Protein AF-A0A2H9UMS1-F1 (afdb_monomer)

Solvent-accessible surface area (backbone atoms only — not comparable to full-atom values): 6587 Å² total; per-residue (Å²): 130,55,74,70,54,53,55,50,30,41,54,51,19,50,54,52,42,53,52,30,58,74,71,72,51,51,44,48,60,50,15,50,76,70,78,39,59,53,57,53,44,47,34,22,61,67,51,54,52,60,69,65,58,48,50,46,53,56,43,35,78,71,72,45,63,55,56,33,74,78,68,67,44,50,80,96,42,70,93,51,54,75,67,53,40,51,50,52,57,51,51,74,71,52,54,70,71,59,40,51,51,53,52,52,50,51,52,54,54,49,54,58,62,72,72,108

Mean predicted aligned error: 10.24 Å

Secondary structure (DSSP, 8-state):
--HHHHHHHHHHHHHHHHHHHHTT--HHHHHHHTT--TTHHHHHHTT---HHHHHHHHHHTTT--HHHHHH---GGGTT--HHHHHHHHHHHHS-HHHHHHHHHHHHHHHHHHHT-

Organism: NCBI:txid2053287

Sequence (116 aa):
MSENSENLAIEISGRFKQELERNRLKAKSLSREIDAHENTLGNYVRNKVPDQWVYLAKLHEKGIDIRFVLLGIDPDFSGLTSEESLLLKAYRQIKPESQEALLNLSRVMAKDAEGK

Foldseek 3Di:
DDPVLLVVLQVQLVVLVVVCVVVVHDQQVVCVVVVHDSCQSVCSNVSNDDSVVSVLVVVVVVVDDVCCVPPVQDPVQPPHDPVRVVVVVVLVPDDPVVVVVVVVVVVVVVVVVVVD

pLDDT: mean 90.2, std 9.91, range [50.84, 98.06]

Nearest PDB structures (foldseek):
  8tac-assembly2_B  TM=6.750E-01  e=5.245E-01  synthetic construct
  4i6u-assembly1_A  TM=6.902E-01  e=8.114E-01  Enterobacter sp. RFL1396
  1y9q-assembly1_A-2  TM=6.896E-01  e=8.114E-01  Vibrio cholerae
  4ghj-assembly1_A  TM=6.499E-01  e=8.114E-01  Vibrio vulnificus CMCP6
  4pu7-assembly1_B  TM=6.323E-01  e=1.611E+00  Shewanella oneidensis MR-1

Structure (mmCIF, N/CA/C/O backbone):
data_AF-A0A2H9UMS1-F1
#
_entry.id   AF-A0A2H9UMS1-F1
#
loop_
_atom_site.group_PDB
_atom_site.id
_atom_site.type_symbol
_atom_site.label_atom_id
_atom_site.label_alt_id
_atom_site.label_comp_id
_atom_site.label_asym_id
_atom_site.label_entity_id
_atom_site.label_seq_id
_atom_site.pdbx_PDB_ins_code
_atom_site.Cartn_x
_atom_site.Cartn_y
_atom_site.Cartn_z
_atom_site.occupancy
_atom_site.B_iso_or_equiv
_atom_site.auth_seq_id
_atom_site.auth_comp_id
_atom_site.auth_asym_id
_atom_site.auth_atom_id
_atom_site.pdbx_PDB_model_num
ATOM 1 N N . MET A 1 1 ? 14.222 16.383 -14.273 1.00 59.34 1 MET A N 1
ATOM 2 C CA . MET A 1 1 ? 13.629 16.237 -12.926 1.00 59.34 1 MET A CA 1
ATOM 3 C C . MET A 1 1 ? 14.538 16.915 -11.913 1.00 59.34 1 MET A C 1
ATOM 5 O O . MET A 1 1 ? 15.720 17.033 -12.199 1.00 59.34 1 MET A O 1
ATOM 9 N N . SER A 1 2 ? 14.018 17.416 -10.787 1.00 76.62 2 SER A N 1
ATOM 10 C CA . SER A 1 2 ? 14.890 17.924 -9.715 1.00 76.62 2 SER A CA 1
ATOM 11 C C . SER A 1 2 ? 15.626 16.767 -9.035 1.00 76.62 2 SER A C 1
ATOM 13 O O . SER A 1 2 ? 15.069 15.675 -8.949 1.00 76.62 2 SER A O 1
ATOM 15 N N . GLU A 1 3 ? 16.823 17.018 -8.504 1.00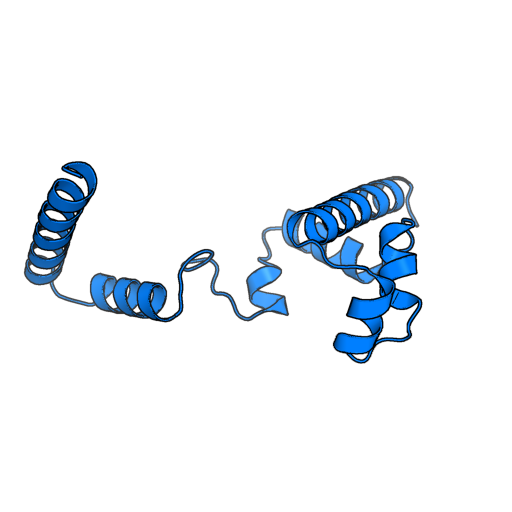 78.62 3 GLU A N 1
ATOM 16 C CA . GLU A 1 3 ? 17.639 16.040 -7.759 1.00 78.62 3 GLU A CA 1
ATOM 17 C C . GLU A 1 3 ? 16.835 15.329 -6.652 1.00 78.62 3 GLU A C 1
ATOM 19 O O . GLU A 1 3 ? 16.864 14.108 -6.517 1.00 78.62 3 GLU A O 1
ATOM 24 N N . ASN A 1 4 ? 15.984 16.075 -5.940 1.00 81.50 4 ASN A N 1
ATOM 25 C CA . ASN A 1 4 ? 15.090 15.517 -4.922 1.00 81.50 4 ASN A CA 1
ATOM 26 C C . ASN A 1 4 ? 14.076 14.494 -5.486 1.00 81.50 4 ASN A C 1
ATOM 28 O O . ASN A 1 4 ? 13.705 13.530 -4.824 1.00 81.50 4 ASN A O 1
ATOM 32 N N . SER A 1 5 ? 13.617 14.685 -6.725 1.00 87.12 5 SER A N 1
ATOM 33 C CA . SER A 1 5 ? 12.667 13.764 -7.368 1.00 87.12 5 SER A CA 1
ATOM 34 C C . SER A 1 5 ? 13.339 12.461 -7.809 1.00 87.12 5 SER A C 1
ATOM 36 O O . SER A 1 5 ? 12.700 11.414 -7.798 1.00 87.12 5 SER A O 1
ATOM 38 N N . GLU A 1 6 ? 14.621 12.523 -8.167 1.00 90.00 6 GLU A N 1
ATOM 39 C CA . GLU A 1 6 ? 15.414 11.357 -8.558 1.00 90.00 6 GLU A CA 1
ATOM 40 C C . GLU A 1 6 ? 15.747 10.473 -7.348 1.00 90.00 6 GLU A C 1
ATOM 42 O O . GLU A 1 6 ? 15.545 9.260 -7.397 1.00 90.00 6 GLU A O 1
ATOM 47 N N . ASN A 1 7 ? 16.121 11.082 -6.219 1.00 94.44 7 ASN A N 1
ATOM 48 C CA . ASN A 1 7 ? 16.319 10.359 -4.958 1.00 94.44 7 ASN A CA 1
ATOM 49 C C . ASN A 1 7 ? 15.041 9.637 -4.504 1.00 94.44 7 ASN A C 1
ATOM 51 O O . ASN A 1 7 ? 15.082 8.461 -4.141 1.00 94.44 7 ASN A O 1
ATOM 55 N N . LEU A 1 8 ? 13.890 10.311 -4.594 1.00 94.50 8 LEU A N 1
ATOM 56 C CA . LEU A 1 8 ? 12.604 9.713 -4.242 1.00 94.50 8 LEU A CA 1
ATOM 57 C C . LEU A 1 8 ? 12.228 8.554 -5.182 1.00 94.50 8 LEU A C 1
ATOM 59 O O . LEU A 1 8 ? 11.718 7.532 -4.727 1.00 94.50 8 LEU A O 1
ATOM 63 N N . ALA A 1 9 ? 12.523 8.659 -6.481 1.00 95.75 9 ALA A N 1
ATOM 64 C CA . ALA A 1 9 ? 12.321 7.564 -7.431 1.00 95.75 9 ALA A CA 1
ATOM 65 C C . ALA A 1 9 ? 13.154 6.320 -7.065 1.00 95.75 9 ALA A 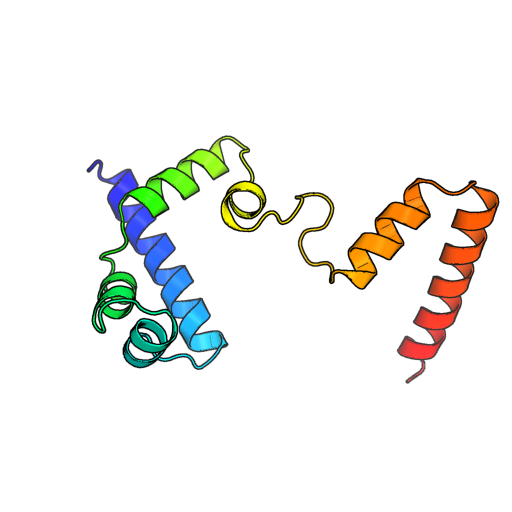C 1
ATOM 67 O O . ALA A 1 9 ? 12.636 5.199 -7.098 1.00 95.75 9 ALA A O 1
ATOM 68 N N . ILE A 1 10 ? 14.414 6.514 -6.656 1.00 96.81 10 ILE A N 1
ATOM 69 C CA . ILE A 1 10 ? 15.290 5.436 -6.177 1.00 96.81 10 ILE A CA 1
ATOM 70 C C . ILE A 1 10 ? 14.698 4.790 -4.919 1.00 96.81 10 ILE A C 1
ATOM 72 O O . ILE A 1 10 ? 14.565 3.567 -4.867 1.00 96.81 10 ILE A O 1
ATOM 76 N N . GLU A 1 11 ? 14.261 5.577 -3.936 1.00 96.81 11 GLU A N 1
ATOM 77 C CA . GLU A 1 11 ? 13.650 5.045 -2.712 1.00 96.81 11 GLU A CA 1
ATOM 78 C C . GLU A 1 11 ? 12.380 4.229 -3.005 1.00 96.81 11 GLU A C 1
ATOM 80 O O . GLU A 1 11 ? 12.209 3.116 -2.501 1.00 96.81 11 GLU A O 1
ATOM 85 N N . ILE A 1 12 ? 11.489 4.748 -3.858 1.00 96.94 12 ILE A N 1
ATOM 86 C CA . ILE A 1 12 ? 10.269 4.037 -4.260 1.00 96.94 12 ILE A CA 1
ATOM 87 C C . ILE A 1 12 ? 10.624 2.723 -4.968 1.00 96.94 12 ILE A C 1
ATOM 89 O O . ILE A 1 12 ? 10.049 1.683 -4.643 1.00 96.94 12 ILE A O 1
ATOM 93 N N . SER A 1 13 ? 11.588 2.735 -5.891 1.00 97.56 13 SER A N 1
ATOM 94 C CA . SER A 1 13 ? 12.033 1.514 -6.570 1.00 97.56 13 SER A CA 1
ATOM 95 C C . SER A 1 13 ? 12.633 0.479 -5.613 1.00 97.56 13 SER A C 1
ATOM 97 O O . SER A 1 13 ? 12.375 -0.716 -5.767 1.00 97.56 13 SER A O 1
ATOM 99 N N . GLY A 1 14 ? 13.361 0.927 -4.583 1.00 98.00 14 GLY A N 1
ATOM 100 C CA . GLY A 1 14 ? 13.901 0.074 -3.527 1.00 98.00 14 GLY A CA 1
ATOM 101 C C . GLY A 1 14 ? 12.797 -0.611 -2.724 1.00 98.00 14 GLY A C 1
ATOM 102 O O . GLY A 1 14 ? 12.825 -1.832 -2.569 1.00 98.00 14 GLY A O 1
ATOM 103 N N . ARG A 1 15 ? 11.776 0.146 -2.297 1.00 97.62 15 ARG A N 1
ATOM 104 C CA . ARG A 1 15 ? 10.590 -0.406 -1.614 1.00 97.62 15 ARG A CA 1
ATOM 105 C C . ARG A 1 15 ? 9.825 -1.391 -2.496 1.00 97.62 15 ARG A C 1
ATOM 107 O O . ARG A 1 15 ? 9.446 -2.463 -2.034 1.00 97.62 15 ARG A O 1
ATOM 114 N N . PHE A 1 16 ? 9.644 -1.064 -3.776 1.00 97.62 16 PHE A N 1
ATOM 115 C CA . PHE A 1 16 ? 8.998 -1.962 -4.733 1.00 97.62 16 PHE A CA 1
ATOM 116 C C . PHE A 1 16 ? 9.770 -3.279 -4.884 1.00 97.62 16 PHE A C 1
ATOM 118 O O . PHE A 1 16 ? 9.181 -4.357 -4.825 1.00 97.62 16 PHE A O 1
ATOM 125 N N . LYS A 1 17 ? 11.099 -3.208 -5.016 1.00 98.00 17 LYS A N 1
ATOM 126 C CA . LYS A 1 17 ? 11.964 -4.389 -5.086 1.00 98.00 17 LYS A CA 1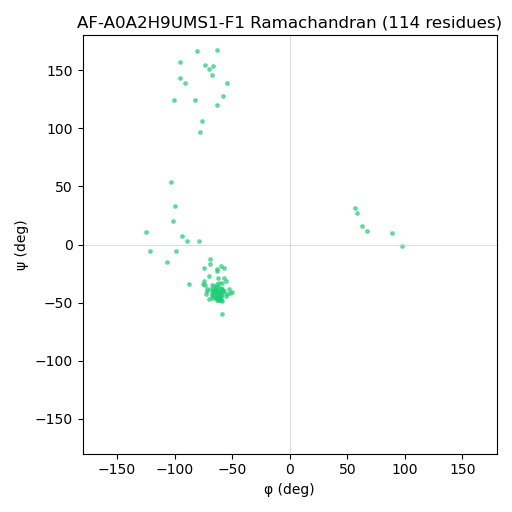
ATOM 127 C C . LYS A 1 17 ? 11.859 -5.246 -3.821 1.00 98.00 17 LYS A C 1
ATOM 129 O O . LYS A 1 17 ? 11.684 -6.456 -3.937 1.00 98.00 17 LYS A O 1
ATOM 134 N N . GLN A 1 18 ? 11.928 -4.625 -2.644 1.00 98.06 18 GLN A N 1
ATOM 135 C CA . GLN A 1 18 ? 11.791 -5.318 -1.363 1.00 98.06 18 GLN A CA 1
ATOM 136 C C . GL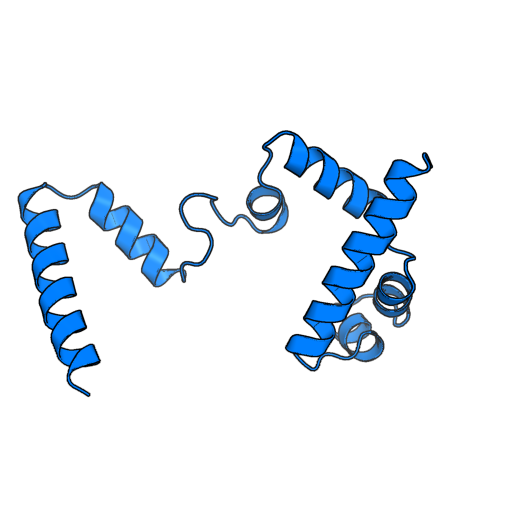N A 1 18 ? 10.462 -6.075 -1.277 1.00 98.06 18 GLN A C 1
ATOM 138 O O . GLN A 1 18 ? 10.430 -7.204 -0.789 1.00 98.06 18 GLN A O 1
ATOM 143 N N . GLU A 1 19 ? 9.373 -5.487 -1.781 1.00 97.81 19 GLU A N 1
ATOM 144 C CA . GLU A 1 19 ? 8.069 -6.137 -1.700 1.00 97.81 19 GLU A CA 1
ATOM 145 C C . GLU A 1 19 ? 7.915 -7.320 -2.671 1.00 97.81 19 GLU A C 1
ATOM 147 O O . GLU A 1 19 ? 7.326 -8.352 -2.333 1.00 97.81 19 GLU A O 1
ATOM 152 N N . LEU A 1 20 ? 8.524 -7.238 -3.859 1.00 97.56 20 LEU A N 1
ATOM 153 C CA . LEU A 1 20 ? 8.622 -8.399 -4.747 1.00 97.56 20 LEU A CA 1
ATOM 154 C C . LEU A 1 20 ? 9.398 -9.545 -4.085 1.00 97.56 20 LEU A C 1
ATOM 156 O O . LEU A 1 20 ? 8.965 -10.695 -4.145 1.00 97.56 20 LEU A O 1
ATOM 160 N N . GLU A 1 21 ? 10.520 -9.239 -3.429 1.00 97.38 21 GLU A N 1
ATOM 161 C CA . GLU A 1 21 ? 11.344 -10.232 -2.732 1.00 97.38 21 GLU A CA 1
ATOM 162 C C . GLU A 1 21 ? 10.586 -10.886 -1.570 1.00 97.38 21 GLU A C 1
ATOM 164 O O . GLU A 1 21 ? 10.567 -12.117 -1.465 1.00 97.38 21 GLU A O 1
ATOM 169 N N . ARG A 1 22 ? 9.893 -10.090 -0.746 1.00 97.06 22 ARG A N 1
ATOM 170 C CA . ARG A 1 22 ? 9.087 -10.577 0.384 1.00 97.06 22 ARG A CA 1
ATOM 171 C C . ARG A 1 22 ? 7.984 -11.539 -0.062 1.00 97.06 22 ARG A C 1
ATOM 173 O O . ARG A 1 22 ? 7.767 -12.554 0.598 1.00 97.06 22 ARG A O 1
ATOM 180 N N . ASN A 1 23 ? 7.343 -11.268 -1.198 1.00 96.69 23 ASN A N 1
ATOM 181 C CA . ASN A 1 23 ? 6.293 -12.121 -1.766 1.00 96.69 23 ASN A CA 1
ATOM 182 C C . ASN A 1 23 ? 6.822 -13.211 -2.714 1.00 96.69 23 ASN A C 1
ATOM 184 O O . ASN A 1 23 ? 6.034 -13.956 -3.293 1.00 96.69 23 ASN A O 1
ATOM 188 N N . ARG A 1 24 ? 8.148 -13.332 -2.881 1.00 96.94 24 ARG A N 1
ATOM 189 C CA . ARG A 1 24 ? 8.797 -14.282 -3.807 1.00 96.94 24 ARG A CA 1
ATOM 190 C C . ARG A 1 24 ? 8.330 -14.125 -5.264 1.00 96.94 24 ARG A C 1
ATOM 192 O O . ARG A 1 24 ? 8.321 -15.092 -6.028 1.00 96.94 24 ARG A O 1
ATOM 199 N N . LEU A 1 25 ? 7.977 -12.905 -5.664 1.00 97.44 25 LEU A N 1
ATOM 200 C CA . LEU A 1 25 ? 7.510 -12.566 -7.006 1.00 97.44 25 LEU A CA 1
ATOM 201 C C . LEU A 1 25 ? 8.684 -12.167 -7.907 1.00 97.44 25 LEU A C 1
ATOM 203 O O . LEU A 1 25 ? 9.590 -11.436 -7.509 1.00 97.44 25 LEU A O 1
ATOM 207 N N . LYS A 1 26 ? 8.662 -12.614 -9.168 1.00 96.62 26 LYS A N 1
ATOM 208 C CA . LYS A 1 26 ? 9.659 -12.224 -10.176 1.00 96.62 26 LYS A CA 1
ATOM 209 C C . LYS A 1 26 ? 9.085 -11.136 -11.077 1.00 96.62 26 LYS A C 1
ATOM 211 O O . LYS A 1 26 ? 8.088 -11.357 -11.753 1.00 96.62 26 LYS A O 1
ATOM 216 N N . ALA A 1 27 ? 9.769 -9.995 -11.182 1.00 96.69 27 ALA A N 1
ATOM 217 C CA . ALA A 1 27 ? 9.293 -8.835 -11.947 1.00 96.69 27 ALA A CA 1
ATOM 218 C C . ALA A 1 27 ? 8.878 -9.165 -13.396 1.00 96.69 27 ALA A C 1
ATOM 220 O O . ALA A 1 27 ? 7.860 -8.673 -13.875 1.00 96.69 27 ALA A O 1
ATOM 221 N N . LYS A 1 28 ? 9.642 -10.013 -14.101 1.00 95.25 28 LYS A N 1
ATOM 222 C CA . LYS A 1 28 ? 9.343 -10.391 -15.492 1.00 95.25 28 LYS A CA 1
ATOM 223 C C . LYS A 1 28 ? 8.069 -11.235 -15.622 1.00 95.25 28 LYS A C 1
ATOM 225 O O . LYS A 1 28 ? 7.298 -10.995 -16.546 1.00 95.25 28 LYS A O 1
ATOM 230 N N . SER A 1 29 ? 7.862 -12.220 -14.741 1.00 96.00 29 SER A N 1
ATOM 231 C CA . SER A 1 29 ? 6.642 -13.043 -14.781 1.00 96.00 29 SER A CA 1
ATOM 232 C C . SER A 1 29 ? 5.439 -12.211 -14.359 1.00 96.00 29 SER A C 1
ATOM 234 O O . SER A 1 29 ? 4.478 -12.129 -15.114 1.00 96.00 29 SER A O 1
ATOM 236 N N . LEU A 1 3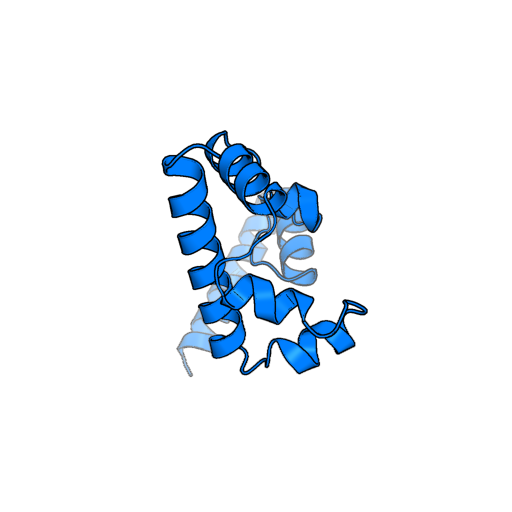0 ? 5.579 -11.465 -13.259 1.00 97.38 30 LEU A N 1
ATOM 237 C CA . LEU A 1 30 ? 4.524 -10.610 -12.736 1.00 97.38 30 LEU A CA 1
ATOM 238 C C . LEU A 1 30 ? 4.086 -9.556 -13.755 1.00 97.38 30 LEU A C 1
ATOM 240 O O . LEU A 1 30 ? 2.900 -9.305 -13.881 1.00 97.38 30 LEU A O 1
ATOM 244 N N . SER A 1 31 ? 5.019 -8.987 -14.533 1.00 97.38 31 SER A N 1
ATOM 245 C CA . SER A 1 31 ? 4.673 -8.041 -15.607 1.00 97.38 31 SER A CA 1
ATOM 246 C C . SER A 1 31 ? 3.664 -8.653 -16.584 1.00 97.38 31 SER A C 1
ATOM 248 O O . SER A 1 31 ? 2.695 -7.997 -16.935 1.00 97.38 31 SER A O 1
ATOM 250 N N . ARG A 1 32 ? 3.868 -9.913 -16.989 1.00 95.62 32 ARG A N 1
ATOM 251 C CA . ARG A 1 32 ? 2.955 -10.619 -17.900 1.00 95.62 32 ARG A CA 1
ATOM 252 C C . ARG A 1 32 ? 1.637 -10.982 -17.221 1.00 95.62 32 ARG A C 1
ATOM 254 O O . ARG A 1 32 ? 0.603 -10.898 -17.861 1.00 95.62 32 ARG A O 1
ATOM 261 N N . GLU A 1 33 ? 1.688 -11.383 -15.952 1.00 96.75 33 GLU A N 1
ATOM 262 C CA . GLU A 1 33 ? 0.505 -11.746 -15.156 1.00 96.75 33 GLU A CA 1
ATOM 263 C C . GLU A 1 33 ? -0.463 -10.570 -14.964 1.00 96.75 33 GLU A C 1
AT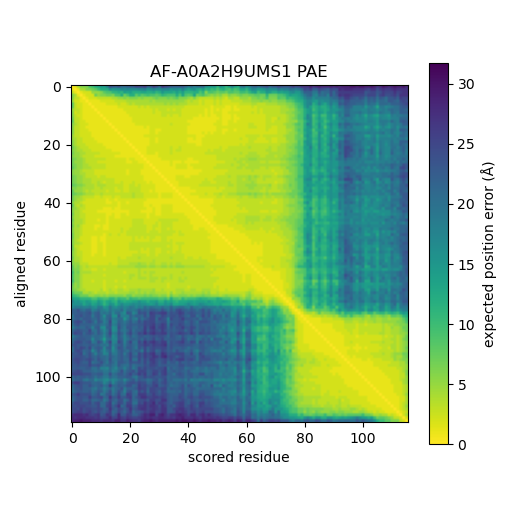OM 265 O O . GLU A 1 33 ? -1.661 -10.794 -14.833 1.00 96.75 33 GLU A O 1
ATOM 270 N N . ILE A 1 34 ? 0.043 -9.331 -14.970 1.00 95.75 34 ILE A N 1
ATOM 271 C CA . ILE A 1 34 ? -0.763 -8.107 -14.827 1.00 95.75 34 ILE A CA 1
ATOM 272 C C . ILE A 1 34 ? -1.021 -7.383 -16.160 1.00 95.75 34 ILE A C 1
ATOM 274 O O . ILE A 1 34 ? -1.278 -6.180 -16.162 1.00 95.75 34 ILE A O 1
ATOM 278 N N . ASP A 1 35 ? -0.886 -8.080 -17.293 1.00 96.19 35 ASP A N 1
ATOM 279 C CA . ASP A 1 35 ? -1.088 -7.536 -18.646 1.00 96.19 35 ASP A CA 1
ATOM 280 C C . ASP A 1 35 ? -0.185 -6.336 -19.004 1.00 96.19 35 ASP A C 1
ATOM 282 O O . ASP A 1 35 ? -0.502 -5.504 -19.857 1.00 96.19 35 ASP A O 1
ATOM 286 N N . ALA A 1 36 ? 0.993 -6.245 -18.383 1.00 95.88 36 ALA A N 1
ATOM 287 C CA . ALA A 1 36 ? 2.017 -5.270 -18.731 1.00 95.88 36 ALA A CA 1
ATOM 288 C C . ALA A 1 36 ? 3.054 -5.863 -19.699 1.00 95.88 36 ALA A C 1
ATOM 290 O O . ALA A 1 36 ? 3.317 -7.067 -19.747 1.00 95.88 36 ALA A O 1
ATOM 291 N N . HIS A 1 37 ? 3.732 -4.986 -20.444 1.00 96.75 37 HIS A N 1
ATOM 292 C CA . HIS A 1 37 ? 4.893 -5.392 -21.234 1.00 96.75 37 HIS A CA 1
ATOM 293 C C . HIS A 1 37 ? 5.937 -6.092 -20.340 1.00 96.75 37 HIS A C 1
ATOM 295 O O . HIS A 1 37 ? 6.219 -5.638 -19.233 1.00 96.75 37 HIS A O 1
ATOM 301 N N . GLU A 1 38 ? 6.56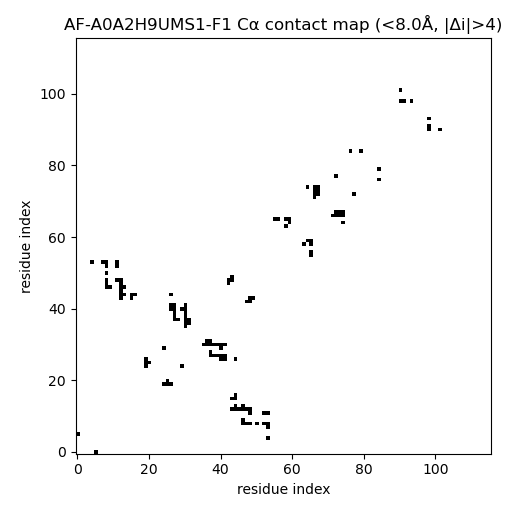8 -7.171 -20.820 1.00 95.12 38 GLU A N 1
ATOM 302 C CA . GLU A 1 38 ? 7.397 -8.072 -19.989 1.00 95.12 38 GLU A CA 1
ATOM 303 C C . GLU A 1 38 ? 8.568 -7.398 -19.246 1.00 95.12 38 GLU A C 1
ATOM 305 O O . GLU A 1 38 ? 9.099 -7.937 -18.275 1.00 95.12 38 GLU A O 1
ATOM 310 N N . ASN A 1 39 ? 8.978 -6.218 -19.710 1.00 95.25 39 ASN A N 1
ATOM 311 C CA . ASN A 1 39 ? 10.082 -5.439 -19.154 1.00 95.25 39 ASN A CA 1
ATOM 312 C C . ASN A 1 39 ? 9.632 -4.317 -18.207 1.00 95.25 39 ASN A C 1
ATOM 314 O O . ASN A 1 39 ? 10.494 -3.676 -17.608 1.00 95.25 39 ASN A O 1
ATOM 318 N N . THR A 1 40 ? 8.327 -4.072 -18.058 1.00 97.19 40 THR A N 1
ATOM 319 C CA . THR A 1 40 ? 7.779 -2.937 -17.303 1.00 97.19 40 THR A CA 1
ATOM 320 C C . THR A 1 40 ? 8.228 -2.958 -15.847 1.00 97.19 40 THR A C 1
ATOM 322 O O . THR A 1 40 ? 8.960 -2.066 -15.423 1.00 97.19 40 THR A O 1
ATOM 325 N N . LEU A 1 41 ? 7.905 -4.010 -15.088 1.00 97.31 41 LEU A N 1
ATOM 326 C CA . LEU A 1 41 ? 8.311 -4.072 -13.679 1.00 97.31 41 LEU A CA 1
ATOM 327 C C . LEU A 1 41 ? 9.826 -4.268 -13.531 1.00 97.31 41 LEU A C 1
ATOM 329 O O . LEU A 1 41 ? 10.424 -3.818 -12.557 1.00 97.31 41 LEU A O 1
ATOM 333 N N . GLY A 1 42 ? 10.477 -4.890 -14.521 1.00 97.00 42 GLY A N 1
ATOM 334 C CA . GLY A 1 42 ? 11.937 -4.997 -14.563 1.00 97.00 42 GLY A CA 1
ATOM 335 C C . GLY A 1 42 ? 12.632 -3.635 -14.667 1.00 97.00 42 GLY A C 1
ATOM 336 O O . GLY A 1 42 ? 13.705 -3.454 -14.098 1.00 97.00 42 GLY A O 1
ATOM 337 N N . ASN A 1 43 ? 12.027 -2.666 -15.359 1.00 97.25 43 ASN A N 1
ATOM 338 C CA . ASN A 1 43 ? 12.500 -1.284 -15.377 1.00 97.25 43 ASN A CA 1
ATOM 339 C C . ASN A 1 43 ? 12.330 -0.625 -14.007 1.00 97.25 43 ASN A C 1
ATOM 341 O O . ASN A 1 43 ? 13.262 0.023 -13.535 1.00 97.25 43 ASN A O 1
ATOM 345 N N . TYR A 1 44 ? 11.198 -0.858 -13.342 1.00 97.31 44 TYR A N 1
ATOM 346 C CA . TYR A 1 44 ? 10.916 -0.276 -12.027 1.00 97.31 44 TYR A CA 1
ATOM 347 C C . TYR A 1 44 ? 11.934 -0.738 -10.984 1.00 97.31 44 TYR A C 1
ATOM 349 O O . TYR A 1 44 ? 12.475 0.089 -10.266 1.00 97.31 44 TYR A O 1
ATOM 357 N N . VAL A 1 45 ? 12.300 -2.025 -10.982 1.00 96.44 45 VAL A N 1
ATOM 358 C CA . VAL A 1 45 ? 13.357 -2.581 -10.111 1.00 96.44 45 VAL A CA 1
ATOM 359 C C . VAL A 1 45 ? 14.751 -1.993 -10.400 1.00 96.44 45 VAL A C 1
ATOM 361 O O . VAL A 1 45 ? 15.629 -2.042 -9.544 1.00 96.44 45 VAL A O 1
ATOM 364 N N . ARG A 1 46 ? 14.979 -1.430 -11.595 1.00 95.75 46 ARG A N 1
ATOM 365 C CA . ARG A 1 46 ? 16.241 -0.781 -12.003 1.00 95.75 46 ARG A CA 1
ATOM 366 C C . ARG A 1 46 ? 16.181 0.745 -11.884 1.00 95.75 46 ARG A C 1
ATOM 368 O O . ARG A 1 46 ? 16.775 1.442 -12.706 1.00 95.75 46 ARG A O 1
ATOM 375 N N . ASN A 1 47 ? 15.442 1.254 -10.901 1.00 95.62 47 ASN A N 1
ATOM 376 C CA . ASN A 1 47 ? 15.290 2.681 -10.600 1.00 95.62 47 ASN A CA 1
ATOM 377 C C . ASN A 1 47 ? 14.633 3.507 -11.724 1.00 95.62 47 ASN A C 1
ATOM 379 O O . ASN A 1 47 ? 14.702 4.731 -11.711 1.00 95.62 47 ASN A O 1
ATOM 383 N N . LYS A 1 48 ? 13.979 2.862 -12.700 1.00 95.31 48 LYS A N 1
ATOM 384 C CA . LYS A 1 48 ? 13.249 3.533 -13.791 1.00 95.31 48 LYS A CA 1
ATOM 385 C C . LYS A 1 48 ? 11.746 3.484 -13.539 1.00 95.31 48 LYS A C 1
ATOM 387 O O . LYS A 1 48 ? 10.998 2.956 -14.362 1.00 95.31 48 LYS A O 1
ATOM 392 N N . VAL A 1 49 ? 11.323 3.949 -12.366 1.00 95.50 49 VAL A N 1
ATOM 393 C CA . VAL A 1 49 ? 9.898 4.063 -12.023 1.00 95.50 49 VAL A CA 1
ATOM 394 C C . VAL A 1 49 ? 9.253 5.236 -12.773 1.00 95.50 49 VAL A C 1
ATOM 396 O O . VAL A 1 49 ? 9.961 6.177 -13.133 1.00 95.50 49 VAL A O 1
ATOM 399 N N . PRO A 1 50 ? 7.934 5.212 -13.026 1.00 95.06 50 PRO A N 1
ATOM 400 C CA . PRO A 1 50 ? 7.246 6.326 -13.669 1.00 95.06 50 PRO A CA 1
ATOM 401 C C . PRO A 1 50 ? 7.220 7.571 -12.772 1.00 95.06 50 PRO A C 1
ATOM 403 O O . PRO A 1 50 ? 7.022 7.458 -11.560 1.00 95.06 50 PRO A O 1
ATOM 406 N N . ASP A 1 51 ? 7.299 8.762 -13.366 1.00 94.19 51 ASP A N 1
ATOM 407 C CA . ASP A 1 51 ? 7.208 10.044 -12.643 1.00 94.19 51 ASP A CA 1
ATOM 408 C C . ASP A 1 51 ? 5.905 10.168 -11.836 1.00 94.19 51 ASP A C 1
ATOM 410 O O . ASP A 1 51 ? 5.864 10.797 -10.778 1.00 94.19 51 ASP A O 1
ATOM 414 N N . GLN A 1 52 ? 4.837 9.506 -12.287 1.00 94.81 52 GLN A N 1
ATOM 415 C CA . GLN A 1 52 ? 3.554 9.452 -11.592 1.00 94.81 52 GLN A CA 1
ATOM 416 C C . GLN A 1 52 ? 3.677 8.851 -10.186 1.00 94.81 52 GLN A C 1
ATOM 418 O O . GLN A 1 52 ? 2.970 9.289 -9.283 1.00 94.81 52 GLN A O 1
ATOM 423 N N . TRP A 1 53 ? 4.587 7.899 -9.959 1.00 95.56 53 TRP A N 1
ATOM 424 C CA . TRP A 1 53 ? 4.828 7.345 -8.620 1.00 95.56 53 TRP A CA 1
ATOM 425 C C . TRP A 1 53 ? 5.439 8.393 -7.688 1.00 95.56 53 TRP A C 1
ATOM 427 O O . TRP A 1 53 ? 5.033 8.515 -6.533 1.00 95.56 53 TRP A O 1
ATOM 437 N N . VAL A 1 54 ? 6.363 9.201 -8.212 1.00 95.56 54 VAL A N 1
ATOM 438 C CA . VAL A 1 54 ? 6.964 10.326 -7.485 1.00 95.56 54 VAL A CA 1
ATOM 439 C C . VAL A 1 54 ? 5.904 11.384 -7.171 1.00 95.56 54 VAL A C 1
ATOM 441 O O . VAL A 1 54 ? 5.880 11.926 -6.067 1.00 95.56 54 VAL A O 1
ATOM 444 N N . TYR A 1 55 ? 4.995 11.669 -8.108 1.00 95.06 55 TYR A N 1
ATOM 445 C CA . TYR A 1 55 ? 3.880 12.587 -7.865 1.00 95.06 55 TYR A CA 1
ATOM 446 C C . TYR A 1 55 ? 2.936 12.082 -6.776 1.00 95.06 55 TYR A C 1
ATOM 448 O O . TYR A 1 55 ? 2.589 12.852 -5.885 1.00 95.06 55 TYR A O 1
ATOM 456 N N . LEU A 1 56 ? 2.572 10.800 -6.794 1.00 95.56 56 LEU A N 1
ATOM 457 C CA . LEU A 1 56 ? 1.741 10.195 -5.753 1.00 95.56 56 LEU A CA 1
ATOM 458 C C . LEU A 1 56 ? 2.419 10.270 -4.379 1.00 95.56 56 LEU A C 1
ATOM 460 O O . LEU A 1 56 ? 1.788 10.689 -3.413 1.00 95.56 56 LEU A O 1
ATOM 464 N N . ALA A 1 57 ? 3.714 9.964 -4.291 1.00 94.75 57 ALA A N 1
ATOM 465 C CA . ALA A 1 57 ? 4.463 10.104 -3.042 1.00 94.75 57 ALA A CA 1
ATOM 466 C C . ALA A 1 57 ? 4.446 11.553 -2.511 1.00 94.75 57 ALA A C 1
ATOM 468 O O . ALA A 1 57 ? 4.184 11.777 -1.333 1.00 94.75 57 ALA A O 1
ATOM 469 N N . LYS A 1 58 ? 4.610 12.553 -3.384 1.00 94.69 58 LYS A N 1
ATOM 470 C CA . LYS A 1 58 ? 4.516 13.971 -2.993 1.00 94.69 58 LYS A CA 1
ATOM 471 C C . LYS A 1 58 ? 3.107 14.395 -2.575 1.00 94.69 58 LYS A C 1
ATOM 473 O O . LYS A 1 58 ? 2.966 15.237 -1.694 1.00 94.69 58 LYS A O 1
ATOM 478 N N . LEU A 1 59 ? 2.058 13.844 -3.190 1.00 94.50 59 LEU A N 1
ATOM 479 C CA . LEU A 1 59 ? 0.678 14.070 -2.741 1.00 94.50 59 LEU A CA 1
ATOM 480 C C . LEU A 1 59 ? 0.464 13.487 -1.339 1.00 94.50 59 LEU A C 1
ATOM 482 O O . LEU A 1 59 ? -0.171 14.127 -0.500 1.00 94.50 59 LEU A O 1
ATOM 486 N N . HIS A 1 60 ? 1.052 12.322 -1.063 1.00 92.50 60 HIS A N 1
ATOM 487 C CA . HIS A 1 60 ? 1.016 11.717 0.263 1.00 92.50 60 HIS A CA 1
ATOM 488 C C . HIS A 1 60 ? 1.673 12.592 1.336 1.00 92.50 60 HIS A C 1
ATOM 490 O O . HIS A 1 60 ? 1.087 12.796 2.395 1.00 92.50 60 HIS A O 1
ATOM 496 N N . GLU A 1 61 ? 2.821 13.210 1.039 1.00 90.56 61 GLU A N 1
ATOM 497 C CA . GLU A 1 61 ? 3.476 14.183 1.933 1.00 90.56 61 GLU A CA 1
ATOM 498 C C . GLU A 1 61 ? 2.600 15.411 2.252 1.00 90.56 61 GLU A C 1
ATOM 500 O O . GLU A 1 61 ? 2.853 16.125 3.222 1.00 90.56 61 GLU A O 1
ATOM 505 N N . LYS A 1 62 ? 1.563 15.678 1.447 1.00 92.56 62 LYS A N 1
ATOM 506 C CA . LYS A 1 62 ? 0.566 16.735 1.689 1.00 92.56 62 LYS A CA 1
ATOM 507 C C . LYS A 1 62 ? -0.680 16.248 2.433 1.00 92.56 62 LYS A C 1
ATOM 509 O O . LYS A 1 62 ? -1.619 17.022 2.587 1.00 92.56 62 LYS A O 1
ATOM 514 N N . GLY A 1 63 ? -0.685 15.005 2.913 1.00 85.06 63 GLY A N 1
ATOM 515 C CA . GLY A 1 63 ? -1.781 14.424 3.689 1.00 85.06 63 GLY A CA 1
ATOM 516 C C . GLY A 1 63 ? -2.866 13.745 2.851 1.00 85.06 63 GLY A C 1
ATOM 517 O O . GLY A 1 63 ? -3.909 13.391 3.392 1.00 85.06 63 GLY A O 1
ATOM 518 N N . ILE A 1 64 ? -2.650 13.546 1.547 1.00 89.12 64 ILE A N 1
ATOM 519 C CA . ILE A 1 64 ? -3.585 12.794 0.701 1.00 89.12 64 ILE A CA 1
ATOM 520 C C . ILE A 1 64 ? -3.311 11.293 0.867 1.00 89.12 64 ILE A C 1
ATOM 522 O O . ILE A 1 64 ? -2.192 10.830 0.637 1.00 89.12 64 ILE A O 1
ATOM 526 N N . ASP A 1 65 ? -4.322 10.501 1.233 1.00 87.31 65 ASP A N 1
ATOM 527 C CA . ASP A 1 65 ? -4.168 9.043 1.275 1.00 87.31 65 ASP A CA 1
ATOM 528 C C . ASP A 1 65 ? -4.243 8.450 -0.141 1.00 87.31 65 ASP A C 1
ATOM 530 O O . ASP A 1 65 ? -5.307 8.194 -0.703 1.00 87.31 65 ASP A O 1
ATOM 534 N N . ILE A 1 66 ? -3.075 8.214 -0.729 1.00 91.25 66 ILE A N 1
ATOM 535 C CA . ILE A 1 66 ? -2.923 7.582 -2.040 1.00 91.25 66 ILE A CA 1
ATOM 536 C C . ILE A 1 66 ? -3.445 6.144 -2.101 1.00 91.25 66 ILE A C 1
ATOM 538 O O . ILE A 1 66 ? -3.791 5.688 -3.188 1.00 91.25 66 ILE A O 1
ATOM 542 N N . ARG A 1 67 ? -3.545 5.423 -0.977 1.00 87.50 67 ARG A N 1
ATOM 543 C CA . ARG A 1 67 ? -4.133 4.073 -0.954 1.00 87.50 67 ARG A CA 1
ATOM 544 C C . ARG A 1 67 ? -5.638 4.159 -1.157 1.00 87.50 67 ARG A C 1
ATOM 546 O O . ARG A 1 67 ? -6.177 3.378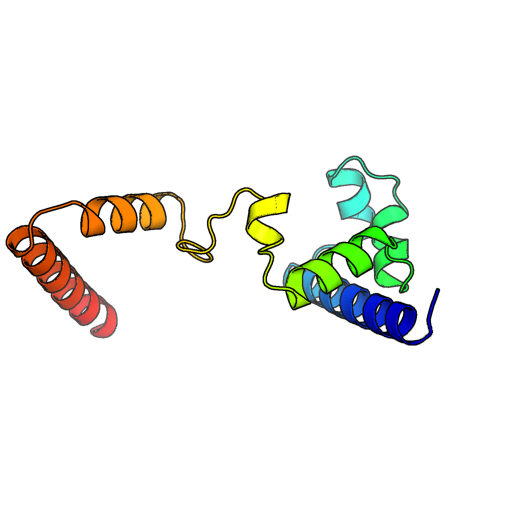 -1.930 1.00 87.50 67 ARG A O 1
ATOM 553 N N . PHE A 1 68 ? -6.295 5.145 -0.548 1.00 86.31 68 PHE A N 1
ATOM 554 C CA . PHE A 1 68 ? -7.701 5.427 -0.831 1.00 86.31 68 PHE A CA 1
ATOM 555 C C . PHE A 1 68 ? -7.902 5.813 -2.298 1.00 86.31 68 PHE A C 1
ATOM 557 O O . PHE A 1 68 ? -8.757 5.249 -2.973 1.00 86.31 68 PHE A O 1
ATOM 564 N N . VAL A 1 69 ? -7.066 6.715 -2.822 1.00 89.12 69 VAL A N 1
ATOM 565 C CA . VAL A 1 69 ? -7.168 7.177 -4.217 1.00 89.12 69 VAL A CA 1
ATOM 566 C C . VAL A 1 69 ? -6.985 6.036 -5.225 1.00 89.12 69 VAL A C 1
ATOM 568 O O . VAL A 1 69 ? -7.723 5.970 -6.203 1.00 89.12 69 VAL A O 1
ATOM 571 N N . LEU A 1 70 ? -6.004 5.153 -5.014 1.00 90.12 70 LEU A N 1
ATOM 572 C CA . LEU A 1 70 ? -5.671 4.091 -5.972 1.00 90.12 70 LEU A CA 1
ATOM 573 C C . LEU A 1 70 ? -6.478 2.806 -5.772 1.00 90.12 70 LEU A C 1
ATOM 575 O O . LEU A 1 70 ? -6.736 2.102 -6.743 1.00 90.12 70 LEU A O 1
ATOM 579 N N . LEU A 1 71 ? -6.820 2.472 -4.526 1.00 86.62 71 LEU A N 1
ATOM 580 C CA . LEU A 1 71 ? -7.354 1.159 -4.149 1.00 86.62 71 LEU A CA 1
ATOM 581 C C . LEU A 1 71 ? -8.745 1.239 -3.504 1.00 86.62 71 LEU A C 1
ATOM 583 O O . LEU A 1 71 ? -9.327 0.201 -3.207 1.00 86.62 71 LEU A O 1
ATOM 587 N N . GLY A 1 72 ? -9.272 2.439 -3.238 1.00 82.69 72 GLY A N 1
ATOM 588 C CA . GLY A 1 72 ? -10.538 2.626 -2.521 1.00 82.69 72 GLY A CA 1
ATOM 589 C C . GLY A 1 72 ? -10.490 2.195 -1.053 1.00 82.69 72 GLY A C 1
ATOM 590 O O . GLY A 1 72 ? -11.535 2.081 -0.416 1.00 82.69 72 GLY A O 1
ATOM 591 N N . ILE A 1 73 ? -9.293 1.936 -0.511 1.00 77.94 73 ILE A N 1
ATOM 592 C CA . ILE A 1 73 ? -9.113 1.530 0.884 1.00 77.94 73 ILE A CA 1
ATOM 593 C C . ILE A 1 73 ? -9.286 2.767 1.749 1.00 77.94 73 ILE A C 1
ATOM 595 O O . ILE A 1 73 ? -8.424 3.646 1.767 1.00 77.94 73 ILE A O 1
ATOM 599 N N . ASP A 1 74 ? -10.422 2.833 2.431 1.00 76.00 74 ASP A N 1
ATOM 600 C CA . ASP A 1 74 ? -10.735 3.913 3.353 1.00 76.00 74 ASP A CA 1
ATOM 601 C C . ASP A 1 74 ? -9.645 3.987 4.451 1.00 76.00 74 ASP A C 1
ATOM 603 O O . ASP A 1 74 ? -9.303 2.954 5.048 1.00 76.00 74 ASP A O 1
ATOM 607 N N . PRO A 1 75 ? -9.050 5.176 4.687 1.00 67.25 75 PRO A N 1
ATOM 608 C CA . PRO A 1 75 ? -7.969 5.350 5.651 1.00 67.25 75 PRO A CA 1
ATOM 609 C C . PRO A 1 75 ? -8.344 4.869 7.055 1.00 67.25 75 PRO A C 1
ATOM 611 O O . PRO A 1 75 ? -7.480 4.348 7.763 1.00 67.25 75 PRO A O 1
ATOM 614 N N . ASP A 1 76 ? -9.623 4.968 7.428 1.00 66.94 76 ASP A N 1
ATOM 615 C CA . ASP A 1 76 ? -10.133 4.528 8.728 1.00 66.94 76 ASP A CA 1
ATOM 616 C C . ASP A 1 76 ? -10.126 2.997 8.894 1.00 66.94 76 ASP A C 1
ATOM 618 O O . ASP A 1 76 ? -10.305 2.497 10.009 1.00 66.94 76 ASP A O 1
ATOM 622 N N . PHE A 1 77 ? -9.914 2.254 7.803 1.00 62.78 77 PHE A N 1
ATOM 623 C CA . PHE A 1 77 ? -9.969 0.792 7.740 1.00 62.78 77 PHE A CA 1
ATOM 624 C C . PHE A 1 77 ? -8.686 0.164 7.176 1.00 62.78 77 PHE A C 1
ATOM 626 O O . PHE A 1 77 ? -8.651 -1.029 6.869 1.00 62.78 77 PHE A O 1
ATOM 633 N N . SER A 1 78 ? -7.607 0.938 7.021 1.00 61.62 78 SER A N 1
ATOM 634 C CA . SER A 1 78 ? -6.380 0.415 6.421 1.00 61.62 78 SER A CA 1
ATOM 635 C C . SER A 1 78 ? -5.778 -0.710 7.278 1.00 61.62 78 SER A C 1
ATOM 637 O O . SER A 1 78 ? -5.428 -0.486 8.436 1.00 61.62 78 SER A O 1
ATOM 639 N N . GLY A 1 79 ? -5.649 -1.908 6.698 1.00 64.62 79 GLY A N 1
ATOM 640 C CA . GLY A 1 79 ? -5.162 -3.113 7.383 1.00 64.62 79 GLY A CA 1
ATOM 641 C C . GLY A 1 79 ? -6.256 -4.053 7.899 1.00 64.62 79 GLY A C 1
ATOM 642 O O . GLY A 1 79 ? -5.911 -5.100 8.435 1.00 64.62 79 GLY A O 1
ATOM 643 N N . LEU A 1 80 ? -7.534 -3.710 7.714 1.00 73.69 80 LEU A N 1
ATOM 644 C CA . LEU A 1 80 ? -8.667 -4.576 8.035 1.00 73.69 80 LEU A CA 1
ATOM 645 C C . LEU A 1 80 ? -9.128 -5.361 6.796 1.00 73.69 80 LEU A C 1
ATOM 647 O O . LEU A 1 80 ? -9.152 -4.835 5.680 1.00 73.69 80 LEU A O 1
ATOM 651 N N . THR A 1 81 ? -9.537 -6.612 6.987 1.00 78.25 81 THR A N 1
ATOM 652 C CA . THR A 1 81 ? -10.308 -7.384 6.004 1.00 78.25 81 THR A CA 1
ATOM 653 C C . THR A 1 81 ? -11.670 -6.724 5.747 1.00 78.25 81 THR A C 1
ATOM 655 O O . THR A 1 81 ? -12.103 -5.817 6.471 1.00 78.25 81 THR A O 1
ATOM 658 N N . SER A 1 82 ? -12.380 -7.159 4.702 1.00 65.94 82 SER A N 1
ATOM 659 C CA . SER A 1 82 ? -13.737 -6.668 4.424 1.00 65.94 82 SER A CA 1
ATOM 660 C C . SER A 1 82 ? -14.689 -6.951 5.592 1.00 65.94 82 SER A C 1
ATOM 662 O O . SER A 1 82 ? -15.505 -6.100 5.950 1.00 65.94 82 SER A O 1
ATOM 664 N N . GLU A 1 83 ? -14.537 -8.107 6.232 1.00 79.25 83 GLU A N 1
ATOM 665 C CA . GLU A 1 83 ? -15.291 -8.537 7.404 1.00 79.25 83 GLU A CA 1
ATOM 666 C C . GLU A 1 83 ? -14.966 -7.676 8.630 1.00 79.25 83 GLU A C 1
ATOM 668 O O . GLU A 1 83 ? -15.875 -7.193 9.307 1.00 79.25 83 GLU A O 1
ATOM 673 N N . GLU A 1 84 ? -13.684 -7.419 8.890 1.00 82.56 84 GLU A N 1
ATOM 674 C CA . GLU A 1 84 ? -13.237 -6.554 9.989 1.00 82.56 84 GLU A CA 1
ATOM 675 C C . GLU A 1 84 ? -13.705 -5.103 9.801 1.00 82.56 84 GLU A C 1
ATOM 677 O O . GLU A 1 84 ? -14.119 -4.445 10.760 1.00 82.56 84 GLU A O 1
ATOM 682 N N . SER A 1 85 ? -13.724 -4.619 8.558 1.00 76.88 85 SER A N 1
ATOM 683 C CA . SER A 1 85 ? -14.222 -3.282 8.225 1.00 76.88 85 SER A CA 1
ATOM 684 C C . SER A 1 85 ? -15.726 -3.158 8.467 1.00 76.88 85 SER A C 1
ATOM 686 O O . SER A 1 85 ? -16.195 -2.182 9.062 1.00 76.88 85 SER A O 1
ATOM 688 N N . LEU A 1 86 ? -16.495 -4.170 8.052 1.00 83.06 86 LEU A N 1
ATOM 689 C CA . LEU A 1 86 ? -17.933 -4.241 8.301 1.00 83.06 86 LEU A CA 1
ATOM 690 C C . LEU A 1 86 ? -18.237 -4.300 9.804 1.00 83.06 86 LEU A C 1
ATOM 692 O O . LEU A 1 86 ? -19.107 -3.566 10.280 1.00 83.06 86 LEU A O 1
ATOM 696 N N . LEU A 1 87 ? -17.500 -5.130 10.548 1.00 88.56 87 LEU A N 1
ATOM 697 C CA . LEU A 1 87 ? -17.634 -5.258 11.996 1.00 88.56 87 LEU A CA 1
ATOM 698 C C . LEU A 1 87 ? -17.364 -3.923 12.699 1.00 88.56 87 LEU A C 1
ATOM 700 O O . LEU A 1 87 ? -18.168 -3.492 13.526 1.00 88.56 87 LEU A O 1
ATOM 704 N N . LEU A 1 88 ? -16.276 -3.234 12.341 1.00 86.19 88 LEU A N 1
ATOM 705 C CA . LEU A 1 88 ? -15.921 -1.942 12.926 1.00 86.19 88 LEU A CA 1
ATOM 706 C C . LEU A 1 88 ? -16.967 -0.864 12.608 1.00 86.19 88 LEU A C 1
ATOM 708 O O . LEU A 1 88 ? -17.342 -0.080 13.486 1.00 86.19 88 LEU A O 1
ATOM 712 N N . LYS A 1 89 ? -17.480 -0.840 11.372 1.00 84.25 89 LYS A N 1
ATOM 713 C CA . LYS A 1 89 ? -18.542 0.088 10.963 1.00 84.25 89 LYS A CA 1
ATOM 714 C C . LYS A 1 89 ? -19.828 -0.148 11.755 1.00 84.25 89 LYS A C 1
ATOM 716 O O . LYS A 1 89 ? -20.410 0.814 12.250 1.00 84.25 89 LYS A O 1
ATOM 721 N N . ALA A 1 90 ? -20.244 -1.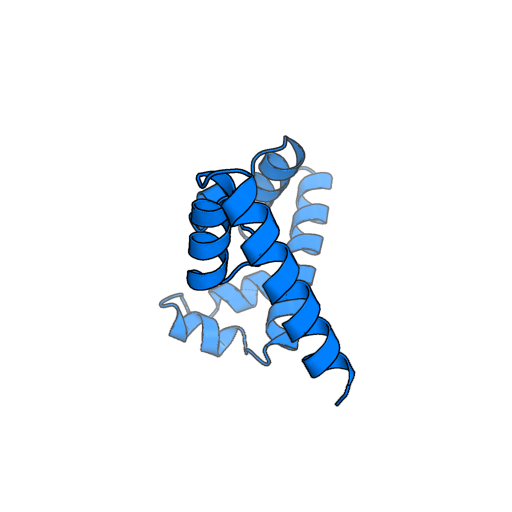406 11.910 1.00 90.56 90 ALA A N 1
ATOM 722 C CA . ALA A 1 90 ? -21.417 -1.764 12.703 1.00 90.56 90 ALA A CA 1
ATOM 723 C C . ALA A 1 90 ? -21.227 -1.391 14.182 1.00 90.56 90 ALA A C 1
ATOM 725 O O . ALA A 1 90 ? -22.086 -0.735 14.769 1.00 90.56 90 ALA A O 1
ATOM 726 N N . TYR A 1 91 ? -20.068 -1.718 14.761 1.00 93.69 91 TYR A N 1
ATOM 727 C CA . TYR A 1 91 ? -19.722 -1.388 16.144 1.00 93.69 91 TYR A CA 1
ATOM 728 C C . TYR A 1 91 ? -19.848 0.115 16.445 1.00 93.69 91 TYR A C 1
ATOM 730 O O . TYR A 1 91 ? -20.416 0.495 17.466 1.00 93.69 91 TYR A O 1
ATOM 738 N N . ARG A 1 92 ? -19.392 0.997 15.547 1.00 89.69 92 ARG A N 1
ATOM 739 C CA . ARG A 1 92 ? -19.471 2.458 15.750 1.00 89.69 92 ARG A CA 1
ATOM 740 C C . ARG A 1 92 ? -20.899 3.026 15.698 1.00 89.69 92 ARG A C 1
ATOM 742 O O . ARG A 1 92 ? -21.098 4.155 16.133 1.00 89.69 92 ARG A O 1
ATOM 749 N N . GLN A 1 93 ? -21.873 2.283 15.166 1.00 92.62 93 GLN A N 1
ATOM 750 C CA . GLN A 1 93 ? -23.249 2.757 14.946 1.00 92.62 93 GLN A CA 1
ATOM 751 C C . GLN A 1 93 ? -24.281 2.172 15.924 1.00 92.62 93 GLN A C 1
ATOM 753 O O . GLN A 1 93 ? -25.395 2.688 16.015 1.00 92.62 93 GLN A O 1
ATOM 758 N N . ILE A 1 94 ? -23.944 1.100 16.644 1.00 95.50 94 ILE A N 1
ATOM 759 C CA . ILE A 1 94 ? -24.823 0.495 17.656 1.00 95.50 94 ILE A CA 1
ATOM 760 C C . ILE A 1 94 ? -24.776 1.259 18.987 1.00 95.50 94 ILE A C 1
ATOM 762 O O . ILE A 1 94 ? -23.909 2.099 19.223 1.00 95.50 94 ILE A O 1
ATOM 766 N N . LYS A 1 95 ? -25.730 0.958 19.875 1.00 96.81 95 LYS A N 1
ATOM 767 C CA . LYS A 1 95 ? -25.850 1.608 21.186 1.00 96.81 95 LYS A CA 1
ATOM 768 C C . LYS A 1 95 ? -24.666 1.274 22.113 1.00 96.81 95 LYS A C 1
ATOM 770 O O . LYS A 1 95 ? -24.116 0.174 21.987 1.00 96.81 95 LYS A O 1
ATOM 775 N N . PRO A 1 96 ? -24.321 2.149 23.079 1.00 96.62 96 PRO A N 1
ATOM 776 C CA . PRO A 1 96 ? -23.207 1.929 24.006 1.00 96.62 96 PRO A CA 1
ATOM 777 C C . PRO A 1 96 ? -23.255 0.582 24.739 1.00 96.62 96 PRO A C 1
ATOM 779 O O . PRO A 1 96 ? -22.233 -0.084 24.868 1.00 96.62 96 PRO A O 1
ATOM 782 N N . GLU A 1 97 ? -24.440 0.121 25.143 1.00 96.81 97 GLU A N 1
ATOM 783 C CA . GLU A 1 97 ? -24.601 -1.155 25.850 1.00 96.81 97 GLU A CA 1
ATOM 784 C C . GLU A 1 97 ? -24.239 -2.347 24.950 1.00 96.81 97 GLU A C 1
ATOM 786 O O . GLU A 1 97 ? -23.666 -3.342 25.392 1.00 96.81 97 GLU A O 1
ATOM 791 N N . SER A 1 98 ? -24.545 -2.245 23.654 1.00 96.06 98 SER A N 1
ATOM 792 C CA . SER A 1 98 ? -24.187 -3.264 22.664 1.00 96.06 98 SER A CA 1
ATOM 793 C C . SER A 1 98 ? -22.699 -3.220 22.307 1.00 96.06 98 SER A C 1
ATOM 795 O O . SER A 1 98 ? -22.099 -4.271 22.085 1.00 96.06 98 SER A O 1
ATOM 797 N N . GLN A 1 99 ? -22.089 -2.029 22.292 1.00 96.69 99 GLN A N 1
ATOM 798 C CA . GLN A 1 99 ? -20.637 -1.882 22.150 1.00 96.69 99 GLN A CA 1
ATOM 799 C C . GLN A 1 99 ? -19.903 -2.558 23.311 1.00 96.69 99 GLN A C 1
ATOM 801 O O . GLN A 1 99 ? -18.983 -3.344 23.087 1.00 96.69 99 GLN A O 1
ATOM 806 N N . GLU A 1 100 ? -20.338 -2.307 24.546 1.00 97.19 100 GLU A N 1
ATOM 807 C CA . GLU A 1 100 ? -19.744 -2.900 25.743 1.00 97.19 100 GLU A CA 1
ATOM 808 C C . GLU A 1 100 ? -19.857 -4.431 25.742 1.00 97.19 100 GLU A C 1
ATOM 810 O O . GLU A 1 100 ? -18.879 -5.125 26.033 1.00 97.19 100 GLU A O 1
ATOM 815 N N . ALA A 1 101 ? -21.011 -4.975 25.343 1.00 96.62 101 ALA A N 1
ATOM 816 C CA . ALA A 1 101 ? -21.196 -6.417 25.199 1.00 96.62 101 ALA A CA 1
ATOM 817 C C . ALA A 1 101 ? -20.217 -7.032 24.180 1.00 96.62 101 ALA A C 1
ATOM 819 O O . ALA A 1 101 ? -19.583 -8.049 24.472 1.00 96.62 101 ALA A O 1
ATOM 820 N N . LEU A 1 102 ? -20.046 -6.394 23.016 1.00 95.75 102 LEU A N 1
ATOM 821 C CA . LEU A 1 102 ? -19.086 -6.813 21.989 1.00 95.75 102 LEU A CA 1
ATOM 822 C C . LEU A 1 102 ? -17.643 -6.769 22.503 1.00 95.75 102 LEU A C 1
ATOM 824 O O . LEU A 1 102 ? -16.917 -7.748 22.352 1.00 95.75 102 LEU A O 1
ATOM 828 N N . LEU A 1 103 ? -17.243 -5.686 23.174 1.00 95.75 103 LEU A N 1
ATOM 829 C CA . LEU A 1 103 ? -15.909 -5.569 23.770 1.00 95.75 103 LEU A CA 1
ATOM 830 C C . LEU A 1 103 ? -15.653 -6.651 24.824 1.00 95.75 103 LEU A C 1
ATOM 832 O O . LEU A 1 103 ? -14.561 -7.219 24.877 1.00 95.75 103 LEU A O 1
ATOM 836 N N . ASN A 1 104 ? -16.645 -6.950 25.663 1.00 96.50 104 ASN A N 1
ATOM 837 C CA . ASN A 1 104 ? -16.531 -8.000 26.669 1.00 96.50 104 ASN A CA 1
ATOM 838 C C . ASN A 1 104 ? -16.373 -9.380 26.024 1.00 96.50 104 ASN A C 1
ATOM 840 O O . ASN A 1 104 ? -15.497 -10.137 26.442 1.00 96.50 104 ASN A O 1
ATOM 844 N N . LEU A 1 105 ? -17.140 -9.679 24.971 1.00 95.38 105 LEU A N 1
ATOM 845 C CA . LEU A 1 105 ? -16.962 -10.903 24.190 1.00 95.38 105 LEU A CA 1
ATOM 846 C C . LEU A 1 105 ? -15.550 -10.983 23.594 1.00 95.38 105 LEU A C 1
ATOM 848 O O . LEU A 1 105 ? -14.870 -11.991 23.780 1.00 95.38 105 LEU A O 1
ATOM 852 N N . SER A 1 106 ? -15.073 -9.916 22.947 1.00 92.69 106 SER A N 1
ATOM 853 C CA . SER A 1 106 ? -13.725 -9.866 22.369 1.00 92.69 106 SER A CA 1
ATOM 854 C C . SER A 1 106 ? -12.634 -10.108 23.416 1.00 92.69 106 SER A C 1
ATOM 856 O O . SER A 1 106 ? -11.694 -10.848 23.143 1.00 92.69 106 SER A O 1
ATOM 858 N N . ARG A 1 107 ? -12.766 -9.557 24.633 1.00 94.38 107 ARG A N 1
ATOM 859 C CA . ARG A 1 107 ? -11.821 -9.814 25.739 1.00 94.38 107 ARG A CA 1
ATOM 860 C C . ARG A 1 107 ? -11.806 -11.278 26.170 1.00 94.38 107 ARG A C 1
ATOM 862 O O . ARG A 1 107 ? -10.738 -11.804 26.466 1.00 94.38 107 ARG A O 1
ATOM 869 N N . VAL A 1 108 ? -12.972 -11.922 26.245 1.00 96.06 108 VAL A N 1
ATOM 870 C CA . VAL A 1 108 ? -13.064 -13.347 26.604 1.00 96.06 108 VAL A CA 1
ATOM 871 C C . VAL A 1 108 ? -12.393 -14.204 25.531 1.00 96.06 108 VAL A C 1
ATOM 873 O O . VAL A 1 108 ? -11.574 -15.052 25.866 1.00 96.06 108 VAL A O 1
ATOM 876 N N . MET A 1 109 ? -12.678 -13.935 24.255 1.00 93.69 109 MET A N 1
ATOM 877 C CA . MET A 1 109 ? -12.064 -14.653 23.133 1.00 93.69 109 MET A CA 1
ATOM 878 C C . MET A 1 109 ? -10.546 -14.434 23.063 1.00 93.69 109 MET A C 1
ATOM 880 O O . MET A 1 109 ? -9.806 -15.378 22.809 1.00 93.69 109 MET A O 1
ATOM 884 N N . ALA A 1 110 ? -10.064 -13.215 23.331 1.00 91.62 110 ALA A N 1
ATOM 885 C CA . ALA A 1 110 ? -8.632 -12.919 23.364 1.00 91.62 110 ALA A CA 1
ATOM 886 C C . ALA A 1 110 ? -7.908 -13.717 24.459 1.00 91.62 110 ALA A C 1
ATOM 888 O O . ALA A 1 110 ? -6.884 -14.335 24.185 1.00 91.62 110 ALA A O 1
ATOM 889 N N . LYS A 1 111 ? -8.479 -13.782 25.671 1.00 91.81 111 LYS A N 1
ATOM 890 C CA . LYS A 1 111 ? -7.925 -14.592 26.769 1.00 91.81 111 LYS A CA 1
ATOM 891 C C . LYS A 1 111 ? -7.863 -16.082 26.437 1.00 91.81 111 LYS A C 1
ATOM 893 O O . LYS A 1 111 ? -6.906 -16.742 26.823 1.00 91.81 111 LYS A O 1
ATOM 898 N N . ASP A 1 112 ? -8.875 -16.611 25.751 1.00 92.25 112 ASP A N 1
ATOM 899 C CA . ASP A 1 112 ? -8.884 -18.011 25.306 1.00 92.25 112 ASP A CA 1
ATOM 900 C C . ASP A 1 112 ? -7.798 -18.280 24.250 1.00 92.25 112 ASP A C 1
ATOM 902 O O . ASP A 1 112 ? -7.116 -19.301 24.295 1.00 92.25 112 ASP A O 1
ATOM 906 N N . ALA A 1 113 ? -7.582 -17.334 23.332 1.00 85.56 113 ALA A N 1
ATOM 907 C CA . ALA A 1 113 ? -6.544 -17.434 22.312 1.00 85.56 113 ALA A CA 1
ATOM 908 C C . ALA A 1 113 ? -5.118 -17.346 22.888 1.00 85.56 113 ALA A C 1
ATOM 910 O O . ALA A 1 113 ? -4.239 -18.059 22.416 1.00 85.56 113 ALA A O 1
ATOM 911 N N . GLU A 1 114 ? -4.896 -16.498 23.899 1.00 82.56 114 GLU A N 1
ATOM 912 C CA . GLU A 1 114 ? -3.620 -16.360 24.624 1.00 82.56 114 GLU A CA 1
ATOM 913 C C . GLU A 1 114 ? -3.338 -17.528 25.584 1.00 82.56 114 GLU A C 1
ATOM 915 O O . GLU A 1 114 ? -2.195 -17.744 25.979 1.00 82.56 114 GLU A O 1
ATOM 920 N N . GLY A 1 115 ? -4.375 -18.272 25.980 1.00 66.25 115 GLY A N 1
ATOM 921 C CA . GLY A 1 115 ? -4.270 -19.473 26.810 1.00 66.25 115 GLY A CA 1
ATOM 922 C C . GLY A 1 115 ? -3.844 -20.738 26.053 1.00 66.25 115 GLY A C 1
ATOM 923 O O . GLY A 1 115 ? -3.813 -21.812 26.657 1.00 66.25 115 GLY A O 1
ATOM 924 N N . LYS A 1 116 ? -3.546 -20.623 24.753 1.00 50.84 116 LYS A N 1
ATOM 925 C CA . LYS A 1 116 ? -2.939 -21.664 23.910 1.00 50.84 116 LYS A CA 1
ATOM 926 C C . LYS A 1 116 ? -1.439 -21.444 23.764 1.00 50.84 116 LYS A C 1
ATOM 928 O O . LYS A 1 116 ? -0.728 -22.470 23.699 1.00 50.84 116 LYS A O 1
#

Radius of gyration: 20.59 Å; Cα contacts (8 Å, |Δi|>4): 73; chains: 1; bounding box: 44×40×48 Å